Protein AF-A0A1S8XUQ1-F1 (afdb_monomer)

pLDDT: mean 96.55, std 2.73, range [74.88, 98.88]

Solvent-accessible surface area (backbone atoms only — not comparable to full-atom values): 7711 Å² total; per-residue (Å²): 132,74,58,57,59,28,10,41,53,76,55,43,68,80,40,60,49,82,87,63,50,71,78,43,62,61,50,44,92,92,46,59,31,43,51,34,56,59,83,71,49,66,45,51,68,76,22,23,32,36,29,62,54,50,77,38,90,100,69,44,70,36,86,68,98,34,39,10,30,40,41,83,75,47,76,78,41,82,59,98,48,37,43,26,33,34,35,34,36,20,36,66,90,61,53,74,61,32,39,34,45,38,37,40,38,56,43,78,39,88,97,36,94,78,43,69,46,78,49,79,48,73,48,81,43,68,56,93,89,57,89,75,58,108

Secondary structure (DSSP, 8-state):
---GGG----EE-S-B-TT--B---BS-TT-TT-BSEE---S-BTTBBSS-SPEEETTTEEE--S-B-EEEEEEEEEE-SSEEEEEEEEE-TT--EEEEEEEEEEEEEETTEEEEEEEEEEEEEE--TTS----

Nearest PDB structures (foldseek):
  3dxo-assembly1_A  TM=7.201E-01  e=4.100E-01  Agrobacterium fabrum str. C58
  8of7-assembly1_A  TM=6.692E-01  e=9.932E-01  Streptomyces sp. NL15-2K
  6ymn-assembly2_DDD  TM=5.801E-01  e=1.501E+00  Streptomyces koyangensis
  6nnw-assembly1_B  TM=5.545E-01  e=3.428E+00  Streptomyces longisporoflavus

Radius of gyration: 16.61 Å; Cα contacts (8 Å, |Δi|>4): 296; chains: 1; bounding box: 39×34×47 Å

Sequence (134 aa):
DLDATHGPRPYLHPVRTLGGTVVTDELPADHVWHLGASLAVQDVAGTNLWGGRTYVRDAGYTWRDDHGRIVHTGWDERADDVLAHRLQWRDPAGAVLLTERRHLAAAPVPGHPDAWRLDLRYALTAPADRDVPL

Foldseek 3Di:
DDDLLLLAEDADPQDAFPVRHGDFDACPVVRNSRHTHDDDDCDKLQAGNSGAFRQDPPPGGHDDLRGWYKAWDDFPDDDPFKGWGKIFTATSVGHGAKIKIKMWGWAADPPCNRDIDIDIDMDIDGDPPDDMDD

Structure (mmCIF, N/CA/C/O backbone):
data_AF-A0A1S8XUQ1-F1
#
_entry.id   AF-A0A1S8XUQ1-F1
#
loop_
_atom_site.group_PDB
_atom_site.id
_atom_site.type_symbol
_atom_site.label_atom_id
_atom_site.label_alt_id
_atom_site.label_comp_id
_atom_site.label_asym_id
_atom_site.label_entity_id
_atom_site.label_seq_id
_atom_site.pdbx_PDB_ins_code
_atom_site.Cartn_x
_atom_site.Cartn_y
_atom_site.Cartn_z
_atom_site.occupancy
_atom_site.B_iso_or_equiv
_atom_site.auth_seq_id
_atom_site.auth_comp_id
_atom_site.auth_asym_id
_atom_site.auth_atom_id
_atom_site.pdbx_PDB_model_num
ATOM 1 N N . ASP A 1 1 ? 9.280 -13.138 4.376 1.00 74.88 1 ASP A N 1
ATOM 2 C CA . ASP A 1 1 ? 9.108 -12.049 3.397 1.00 74.88 1 ASP A CA 1
ATOM 3 C C . ASP A 1 1 ? 8.161 -12.475 2.294 1.00 74.88 1 ASP A C 1
ATOM 5 O O . ASP A 1 1 ? 8.077 -13.666 2.015 1.00 74.88 1 ASP A O 1
ATOM 9 N N . LEU A 1 2 ? 7.399 -11.526 1.746 1.00 89.56 2 LEU A N 1
ATOM 10 C CA . LEU A 1 2 ? 6.496 -11.762 0.618 1.00 89.56 2 LEU A CA 1
ATOM 11 C C . LEU A 1 2 ? 7.295 -12.022 -0.662 1.00 89.56 2 LEU A C 1
ATOM 13 O O . LEU A 1 2 ? 8.378 -11.460 -0.832 1.00 89.56 2 LEU A O 1
ATOM 17 N N . ASP A 1 3 ? 6.738 -12.828 -1.566 1.00 95.06 3 ASP A N 1
ATOM 18 C CA . ASP A 1 3 ? 7.286 -12.989 -2.912 1.00 95.06 3 ASP A CA 1
ATOM 19 C C . ASP A 1 3 ? 7.343 -11.627 -3.631 1.00 95.06 3 ASP A C 1
ATOM 21 O O . ASP A 1 3 ? 6.451 -10.789 -3.467 1.00 95.06 3 ASP A O 1
ATOM 25 N N . ALA A 1 4 ? 8.395 -11.383 -4.419 1.00 94.44 4 ALA A N 1
ATOM 26 C CA . ALA A 1 4 ? 8.571 -10.116 -5.130 1.00 94.44 4 ALA A CA 1
ATOM 27 C C . ALA A 1 4 ? 7.394 -9.823 -6.074 1.00 94.44 4 ALA A C 1
ATOM 29 O O . ALA A 1 4 ? 6.937 -8.683 -6.159 1.00 94.44 4 ALA A O 1
ATOM 30 N N . THR A 1 5 ? 6.831 -10.860 -6.696 1.00 96.62 5 THR A N 1
ATOM 31 C CA . THR A 1 5 ? 5.666 -10.744 -7.580 1.00 96.62 5 THR A CA 1
ATOM 32 C C . THR A 1 5 ? 4.403 -10.283 -6.852 1.00 96.62 5 THR A C 1
ATOM 34 O O . THR A 1 5 ? 3.435 -9.886 -7.496 1.00 96.62 5 THR A O 1
ATOM 37 N N . HIS A 1 6 ? 4.389 -10.275 -5.513 1.00 96.62 6 HIS A N 1
ATOM 38 C CA . HIS A 1 6 ? 3.268 -9.769 -4.719 1.00 96.62 6 HIS A CA 1
ATOM 39 C C . HIS A 1 6 ? 3.335 -8.251 -4.471 1.00 96.62 6 HIS A C 1
ATOM 41 O O . HIS A 1 6 ? 2.450 -7.699 -3.819 1.00 96.62 6 HIS A O 1
ATOM 47 N N . GLY A 1 7 ? 4.368 -7.565 -4.977 1.00 96.25 7 GLY A N 1
ATOM 48 C CA . GLY A 1 7 ? 4.591 -6.133 -4.759 1.00 96.25 7 GLY A CA 1
ATOM 49 C C . GLY A 1 7 ? 4.733 -5.782 -3.270 1.00 96.25 7 GLY A C 1
ATOM 50 O O . GLY A 1 7 ? 3.870 -5.076 -2.733 1.00 96.25 7 GLY A O 1
ATOM 51 N N . PRO A 1 8 ? 5.776 -6.280 -2.567 1.00 97.56 8 PRO A N 1
ATOM 52 C CA . PRO A 1 8 ? 5.924 -6.096 -1.126 1.00 97.56 8 PRO A CA 1
ATOM 53 C C . PRO A 1 8 ? 5.829 -4.623 -0.713 1.00 97.56 8 PRO A C 1
ATOM 55 O O . PRO A 1 8 ? 6.522 -3.758 -1.255 1.00 97.56 8 PRO A O 1
ATOM 58 N N . ARG A 1 9 ? 4.970 -4.338 0.268 1.00 97.94 9 ARG A N 1
ATOM 59 C CA . ARG A 1 9 ? 4.682 -2.986 0.768 1.00 97.94 9 ARG A CA 1
ATOM 60 C C . ARG A 1 9 ? 4.133 -3.033 2.194 1.00 97.94 9 ARG A C 1
ATOM 62 O O . ARG A 1 9 ? 3.620 -4.075 2.591 1.00 97.94 9 ARG A O 1
ATOM 69 N N . PRO A 1 10 ? 4.175 -1.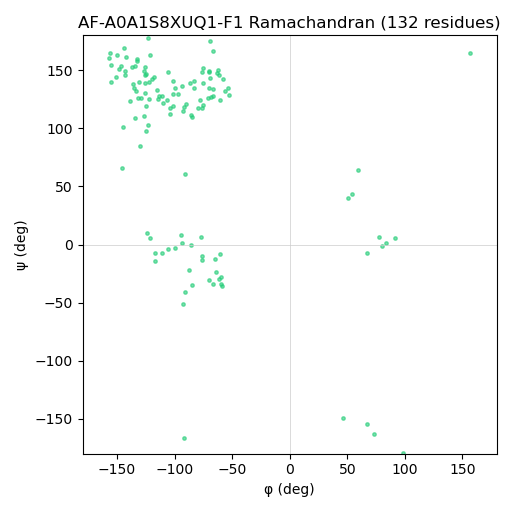932 2.965 1.00 97.56 10 PRO A N 1
ATOM 70 C CA . PRO A 1 10 ? 3.435 -1.848 4.218 1.00 97.56 10 PRO A CA 1
ATOM 71 C C . PRO A 1 10 ? 1.923 -1.850 3.984 1.00 97.56 10 PRO A C 1
ATOM 73 O O . PRO A 1 10 ? 1.413 -1.096 3.149 1.00 97.56 10 PRO A O 1
ATOM 76 N N . TYR A 1 11 ? 1.221 -2.658 4.769 1.00 97.44 11 TYR A N 1
ATOM 77 C CA . TYR A 1 11 ? -0.232 -2.794 4.776 1.00 97.44 11 TYR A CA 1
ATOM 78 C C . TYR A 1 11 ? -0.736 -2.989 6.210 1.00 97.44 11 TYR A C 1
ATOM 80 O O . TYR A 1 11 ? 0.036 -3.337 7.105 1.00 97.44 11 TYR A O 1
ATOM 88 N N . LEU A 1 12 ? -2.031 -2.756 6.431 1.00 97.62 12 LEU A N 1
ATOM 89 C CA . LEU A 1 12 ? -2.705 -3.049 7.693 1.00 97.62 12 LEU A CA 1
ATOM 90 C C . LEU A 1 12 ? -3.554 -4.313 7.560 1.00 97.62 12 LEU A C 1
ATOM 92 O O . LEU A 1 12 ? -4.529 -4.352 6.802 1.00 97.62 12 LEU A O 1
ATOM 96 N N . HIS A 1 13 ? -3.210 -5.324 8.346 1.00 97.44 13 HIS A N 1
ATOM 97 C CA . HIS A 1 13 ? -4.023 -6.510 8.561 1.00 97.44 13 HIS A CA 1
ATOM 98 C C . HIS A 1 13 ? -3.658 -7.144 9.921 1.00 97.44 13 HIS A C 1
ATOM 100 O O . HIS A 1 13 ? -2.479 -7.160 10.275 1.00 97.44 13 HIS A O 1
ATOM 106 N N . PRO A 1 14 ? -4.637 -7.644 10.702 1.00 97.50 14 PRO A N 1
ATOM 107 C CA . PRO A 1 14 ? -6.074 -7.447 10.528 1.00 97.50 14 PRO A CA 1
ATOM 108 C C . PRO A 1 14 ? -6.508 -6.039 10.964 1.00 97.50 14 PRO A C 1
ATOM 110 O O . PRO A 1 14 ? -6.101 -5.546 12.013 1.00 97.50 14 PRO A O 1
ATOM 113 N N . VAL A 1 15 ? -7.406 -5.418 10.200 1.00 97.62 15 VAL A N 1
ATOM 114 C CA . VAL A 1 15 ? -8.185 -4.256 10.660 1.00 97.62 15 VAL A CA 1
ATOM 115 C C . VAL A 1 15 ? -9.509 -4.772 11.213 1.00 97.62 15 VAL A C 1
ATOM 117 O O . VAL A 1 15 ? -10.111 -5.667 10.617 1.00 97.62 15 VAL A O 1
ATOM 120 N N . ARG A 1 16 ? -9.964 -4.249 12.358 1.00 98.00 16 ARG A N 1
ATOM 121 C CA . ARG A 1 16 ? -11.165 -4.743 13.052 1.00 98.00 16 ARG A CA 1
ATOM 122 C C . ARG A 1 16 ? -12.171 -3.639 13.347 1.00 98.00 16 ARG A C 1
ATOM 124 O O . ARG A 1 16 ? -11.788 -2.505 13.606 1.00 98.00 16 ARG A O 1
ATOM 131 N N . THR A 1 17 ? -13.457 -3.981 13.373 1.00 97.00 17 THR A N 1
ATOM 132 C CA . THR A 1 17 ? -14.489 -3.149 14.017 1.00 97.00 17 THR A CA 1
ATOM 133 C C . THR A 1 17 ? -14.277 -3.109 15.538 1.00 97.00 17 THR A C 1
ATOM 135 O O . THR A 1 17 ? -13.547 -3.943 16.077 1.00 97.00 17 THR A O 1
ATOM 138 N N . LEU A 1 18 ? -14.947 -2.195 16.259 1.00 96.44 18 LEU A N 1
ATOM 139 C CA . LEU A 1 18 ? -14.897 -2.177 17.735 1.00 96.44 18 LEU A CA 1
ATOM 140 C C . LEU A 1 18 ? -15.451 -3.471 18.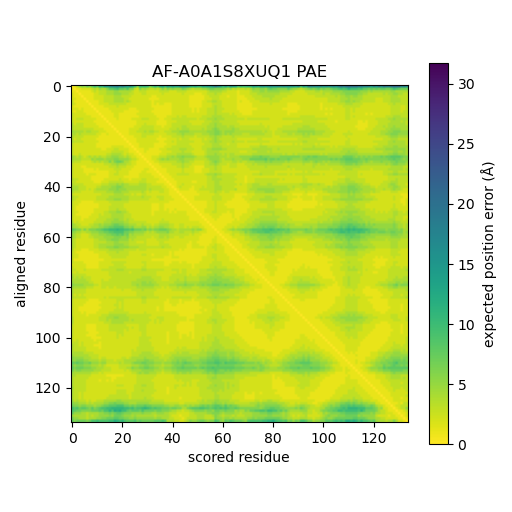355 1.00 96.44 18 LEU A C 1
ATOM 142 O O . LEU A 1 18 ? -14.967 -3.918 19.388 1.00 96.44 18 LEU A O 1
ATOM 146 N N . GLY A 1 19 ? -16.402 -4.125 17.678 1.00 96.31 19 GLY A N 1
ATOM 147 C CA . GLY A 1 19 ? -16.906 -5.455 18.040 1.00 96.31 19 GLY A CA 1
ATOM 148 C C . GLY A 1 19 ? -15.975 -6.617 17.663 1.00 96.31 19 GLY A C 1
ATOM 149 O O . GLY A 1 19 ? -16.368 -7.774 17.775 1.00 96.31 19 GLY A O 1
ATOM 150 N N . GLY A 1 20 ? -14.764 -6.343 17.168 1.00 97.44 20 GLY A N 1
ATOM 151 C CA . GLY A 1 20 ? -13.739 -7.347 16.877 1.00 97.44 20 GLY A CA 1
ATOM 152 C C . GLY A 1 20 ? -13.861 -8.051 15.521 1.00 97.44 20 GLY A C 1
ATOM 153 O O . GLY A 1 20 ? -13.018 -8.895 15.212 1.00 97.44 20 GLY A O 1
ATOM 154 N N . THR A 1 21 ? -14.844 -7.709 14.683 1.00 98.12 21 THR A N 1
ATOM 155 C CA . THR A 1 21 ? -14.997 -8.299 13.337 1.00 98.12 21 THR A CA 1
ATOM 156 C C . THR A 1 21 ? -13.855 -7.845 12.431 1.00 98.12 21 THR A C 1
ATOM 158 O O . THR A 1 21 ? -13.621 -6.645 12.322 1.00 98.12 21 THR A O 1
ATOM 161 N N . VAL A 1 22 ? -13.145 -8.777 11.786 1.00 98.38 22 VAL A N 1
ATOM 162 C CA . VAL A 1 22 ? -12.101 -8.444 10.798 1.00 98.38 22 VAL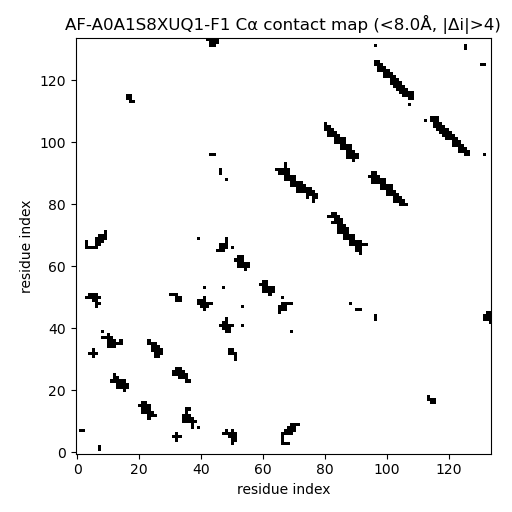 A CA 1
ATOM 163 C C . VAL A 1 22 ? -12.747 -7.866 9.542 1.00 98.38 22 VAL A C 1
ATOM 165 O O . VAL A 1 22 ? -13.720 -8.427 9.047 1.00 98.38 22 VAL A O 1
ATOM 168 N N . VAL A 1 23 ? -12.194 -6.772 9.020 1.00 97.44 23 VAL A N 1
ATOM 169 C CA . VAL A 1 23 ? -12.680 -6.090 7.806 1.00 97.44 23 VAL A CA 1
ATOM 170 C C . VAL A 1 23 ? -11.631 -5.993 6.694 1.00 97.44 23 VAL A C 1
ATOM 172 O O . VAL A 1 23 ? -11.877 -5.353 5.676 1.00 97.44 23 VAL A O 1
ATOM 175 N N . THR A 1 24 ? -10.463 -6.616 6.865 1.00 98.00 24 THR A N 1
ATOM 176 C CA . THR A 1 24 ? -9.452 -6.765 5.809 1.00 98.00 24 THR A CA 1
ATOM 177 C C . THR A 1 24 ? -9.080 -8.227 5.619 1.00 98.00 24 THR A C 1
ATOM 179 O O . THR A 1 24 ? -9.122 -9.005 6.565 1.00 98.00 24 THR A O 1
ATOM 182 N N . ASP A 1 25 ? -8.656 -8.577 4.413 1.00 96.56 25 ASP A N 1
ATOM 183 C CA . ASP A 1 25 ? -8.065 -9.875 4.088 1.00 96.56 25 ASP A CA 1
ATOM 184 C C . ASP A 1 25 ? -6.653 -9.664 3.522 1.00 96.56 25 ASP A C 1
ATOM 186 O O . ASP A 1 25 ? -6.301 -8.546 3.126 1.00 96.56 25 ASP A O 1
ATOM 190 N N . GLU A 1 26 ? -5.837 -10.710 3.495 1.00 96.44 26 GLU A N 1
ATOM 191 C CA . GLU A 1 26 ? -4.517 -10.689 2.868 1.00 96.44 26 GLU A CA 1
ATOM 192 C C . GLU A 1 26 ? -4.206 -12.019 2.191 1.00 96.44 26 GLU A C 1
ATOM 194 O O . GLU A 1 26 ? -4.590 -13.081 2.671 1.00 96.44 26 GLU A O 1
ATOM 199 N N . LEU A 1 27 ? -3.477 -11.957 1.076 1.00 95.62 27 LEU A N 1
ATOM 200 C CA . LEU A 1 27 ? -3.057 -13.136 0.317 1.00 95.62 27 LEU A CA 1
ATOM 201 C C . LEU A 1 27 ? -4.223 -14.075 -0.085 1.00 95.62 27 LEU A C 1
ATOM 203 O O . LEU A 1 27 ? -4.072 -15.297 0.024 1.00 95.62 27 LEU A O 1
ATOM 207 N N . PRO A 1 28 ? -5.377 -13.562 -0.566 1.00 96.00 28 PRO A N 1
ATOM 208 C CA . PRO A 1 28 ? -6.473 -14.424 -0.990 1.00 96.00 28 PRO A CA 1
ATOM 209 C C . PRO A 1 28 ? -6.023 -15.318 -2.151 1.00 96.00 28 PRO A C 1
ATOM 211 O O . PRO A 1 28 ? -5.219 -14.918 -2.995 1.00 96.00 28 PRO A O 1
ATOM 214 N N . ALA A 1 29 ? -6.539 -16.547 -2.198 1.00 92.75 29 ALA A N 1
ATOM 215 C CA . ALA A 1 29 ? -6.024 -17.595 -3.082 1.00 92.75 29 ALA A CA 1
ATOM 216 C C . ALA A 1 29 ? -6.087 -17.252 -4.584 1.00 92.75 29 ALA A C 1
ATOM 218 O O . ALA A 1 29 ? -5.284 -17.758 -5.365 1.00 92.75 29 ALA A O 1
ATOM 219 N N . ASP A 1 30 ? -7.032 -16.410 -4.997 1.00 92.94 30 ASP A N 1
ATOM 220 C CA . ASP A 1 30 ? -7.216 -15.964 -6.378 1.00 92.94 30 ASP A CA 1
ATOM 221 C C . ASP A 1 30 ? -6.375 -14.724 -6.732 1.00 92.94 30 ASP A C 1
ATOM 223 O O . ASP A 1 30 ? -6.077 -14.502 -7.906 1.00 92.94 30 ASP A O 1
ATOM 227 N N . HIS A 1 31 ? -5.950 -13.947 -5.730 1.00 94.00 31 HIS A N 1
ATOM 228 C CA . HIS A 1 31 ? -5.205 -12.697 -5.890 1.00 94.00 31 HIS A CA 1
ATOM 229 C C . HIS A 1 31 ? -4.188 -12.512 -4.757 1.00 94.00 31 HIS A C 1
ATOM 231 O O . HIS A 1 31 ? -4.276 -11.585 -3.953 1.00 94.00 31 HIS A O 1
ATOM 237 N N . VAL A 1 32 ? -3.177 -13.381 -4.711 1.00 95.31 32 VAL A N 1
ATOM 238 C CA . VAL A 1 32 ? -2.180 -13.449 -3.622 1.00 95.31 32 VAL A CA 1
ATOM 239 C C . VAL A 1 32 ? -1.342 -12.174 -3.421 1.00 95.31 32 VAL A C 1
ATOM 241 O O . VAL A 1 32 ? -0.613 -12.064 -2.446 1.00 95.31 32 VAL A O 1
ATOM 244 N N . TRP A 1 33 ? -1.447 -11.184 -4.308 1.00 95.00 33 TRP A N 1
ATOM 245 C CA . TRP A 1 33 ? -0.833 -9.854 -4.176 1.00 95.00 33 TRP A CA 1
ATOM 246 C C . TRP A 1 33 ? -1.756 -8.793 -3.540 1.00 95.00 33 TRP A C 1
ATOM 248 O O . TRP A 1 33 ? -1.375 -7.626 -3.399 1.00 95.00 33 TRP A O 1
ATOM 258 N N . HIS A 1 34 ? -2.981 -9.159 -3.152 1.00 96.50 34 HIS A N 1
ATOM 259 C CA . HIS A 1 34 ? -3.865 -8.294 -2.371 1.00 96.50 34 HIS A CA 1
ATOM 260 C C . HIS A 1 34 ? -3.454 -8.329 -0.897 1.00 96.50 34 HIS A C 1
ATOM 262 O O . HIS A 1 34 ? -3.471 -9.375 -0.249 1.00 96.50 34 HIS A O 1
ATOM 268 N N . LEU A 1 35 ? -3.057 -7.165 -0.380 1.00 97.19 35 LEU A N 1
ATOM 269 C CA . LEU A 1 35 ? -2.438 -7.014 0.935 1.00 97.19 35 LEU A CA 1
ATOM 270 C C . LEU A 1 35 ? -3.208 -5.996 1.777 1.00 97.19 35 LEU A C 1
ATOM 272 O O . LEU A 1 35 ? -2.980 -4.788 1.634 1.00 97.19 35 LEU A O 1
ATOM 276 N N . GLY A 1 36 ? -4.091 -6.490 2.650 1.00 97.25 36 GLY A N 1
ATOM 277 C CA . GLY A 1 36 ? -4.777 -5.717 3.683 1.00 97.25 36 GLY A CA 1
ATOM 278 C C . GLY A 1 36 ? -5.364 -4.386 3.206 1.00 97.25 36 GLY A C 1
ATOM 279 O O . GLY A 1 36 ? -5.730 -4.204 2.046 1.00 97.25 36 GLY A O 1
ATOM 280 N N . ALA A 1 37 ? -5.412 -3.412 4.115 1.00 97.00 37 ALA A N 1
ATOM 281 C CA . ALA A 1 37 ? -5.560 -2.013 3.728 1.00 97.00 37 ALA A CA 1
ATOM 282 C C . ALA A 1 37 ? -4.170 -1.430 3.429 1.00 97.00 37 ALA A C 1
ATOM 284 O O . ALA A 1 37 ? -3.339 -1.284 4.330 1.00 97.00 37 ALA A O 1
ATOM 285 N N . SER A 1 38 ? -3.900 -1.118 2.162 1.00 95.88 38 SER A N 1
ATOM 286 C CA . SER A 1 38 ? -2.612 -0.587 1.707 1.00 95.88 38 SER A CA 1
ATOM 287 C C . SER A 1 38 ? -2.762 0.438 0.590 1.00 95.88 38 SER A C 1
ATOM 289 O O . SER A 1 38 ? -3.839 0.621 0.029 1.00 95.88 38 SER A O 1
ATOM 291 N N . LEU A 1 39 ? -1.659 1.122 0.288 1.00 95.88 39 LEU A N 1
ATOM 292 C CA . LEU A 1 39 ? -1.547 2.062 -0.820 1.00 95.88 39 LEU A CA 1
ATOM 293 C C . LEU A 1 39 ? -0.409 1.614 -1.739 1.00 95.88 39 LEU A C 1
ATOM 295 O O . LEU A 1 39 ? 0.724 1.446 -1.278 1.00 95.88 39 LEU A O 1
ATOM 299 N N . ALA A 1 40 ? -0.736 1.444 -3.018 1.00 94.25 40 ALA A N 1
ATOM 300 C CA . ALA A 1 40 ? 0.180 1.154 -4.115 1.00 94.25 40 ALA A CA 1
ATOM 301 C C . ALA A 1 40 ? -0.437 1.600 -5.449 1.00 94.25 40 ALA A C 1
ATOM 303 O O . ALA A 1 40 ? -1.644 1.828 -5.530 1.00 94.25 40 ALA A O 1
ATOM 304 N N . VAL A 1 41 ? 0.396 1.696 -6.485 1.00 92.75 41 VAL A N 1
ATOM 305 C CA . VAL A 1 41 ? -0.016 1.944 -7.874 1.00 92.75 41 VAL A CA 1
ATOM 306 C C . VAL A 1 41 ? 0.544 0.828 -8.755 1.00 92.75 41 VAL A C 1
ATOM 308 O O . VAL A 1 41 ? 1.610 0.282 -8.470 1.00 92.75 41 VAL A O 1
ATOM 311 N N . GLN A 1 42 ? -0.199 0.463 -9.799 1.00 91.94 42 GLN A N 1
ATOM 312 C CA . GLN A 1 42 ? 0.168 -0.622 -10.709 1.00 91.94 42 GLN A CA 1
ATOM 313 C C . GLN A 1 42 ? 1.368 -0.286 -11.600 1.00 91.94 42 GLN A C 1
ATOM 315 O O . GLN A 1 42 ? 2.083 -1.203 -11.975 1.00 91.94 42 GLN A O 1
ATOM 320 N N . ASP A 1 43 ? 1.576 0.979 -11.961 1.00 95.00 43 ASP A N 1
ATOM 321 C CA . ASP A 1 43 ? 2.681 1.415 -12.816 1.00 95.00 43 ASP A CA 1
ATOM 322 C C . ASP A 1 43 ? 3.272 2.719 -12.269 1.00 95.00 43 ASP A C 1
ATOM 324 O O . ASP A 1 43 ? 2.560 3.694 -12.033 1.00 95.00 43 ASP A O 1
ATOM 328 N N . VAL A 1 44 ? 4.576 2.705 -12.002 1.00 97.06 44 VAL A N 1
ATOM 329 C CA . VAL A 1 44 ? 5.376 3.902 -11.736 1.00 97.06 44 VAL A CA 1
ATOM 330 C C . VAL A 1 44 ? 6.655 3.773 -12.543 1.00 97.06 44 VAL A C 1
ATOM 332 O O . VAL A 1 44 ? 7.501 2.939 -12.228 1.00 97.06 44 VAL A O 1
ATOM 335 N N . ALA A 1 45 ? 6.806 4.572 -13.596 1.00 95.81 45 ALA A N 1
ATOM 336 C CA . ALA A 1 45 ? 7.909 4.452 -14.549 1.00 95.81 45 ALA A CA 1
ATOM 337 C C . A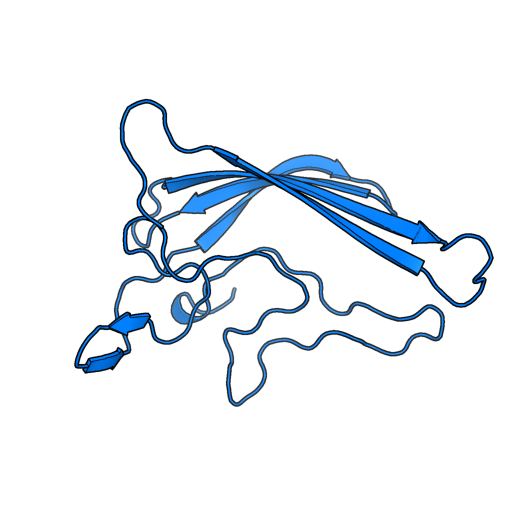LA A 1 45 ? 8.097 3.021 -15.095 1.00 95.81 45 ALA A C 1
ATOM 339 O O . ALA A 1 45 ? 9.226 2.546 -15.228 1.00 95.81 45 ALA A O 1
ATOM 340 N N . GLY A 1 46 ? 6.997 2.318 -15.384 1.00 95.75 46 GLY A N 1
ATOM 341 C CA . GLY A 1 46 ? 7.008 0.934 -15.861 1.00 95.75 46 GLY A CA 1
ATOM 342 C C . GLY A 1 46 ? 7.258 -0.114 -14.774 1.00 95.75 46 GLY A C 1
ATOM 343 O O . GLY A 1 46 ? 7.441 -1.283 -15.103 1.00 95.75 46 GLY A O 1
ATOM 344 N N . THR A 1 47 ? 7.304 0.282 -13.497 1.00 97.88 47 THR A N 1
ATOM 345 C CA . THR A 1 47 ? 7.462 -0.633 -12.358 1.00 97.88 47 THR A CA 1
ATOM 346 C C . THR A 1 47 ? 6.115 -0.963 -11.734 1.00 97.88 47 THR A C 1
ATOM 348 O O . THR A 1 47 ? 5.375 -0.065 -11.326 1.00 97.88 47 THR A O 1
ATOM 351 N N . ASN A 1 48 ? 5.857 -2.255 -11.547 1.00 97.81 48 ASN A N 1
ATOM 352 C CA . ASN A 1 48 ? 4.682 -2.756 -10.857 1.00 97.81 48 ASN A CA 1
ATOM 353 C C . ASN A 1 48 ? 4.879 -2.800 -9.337 1.00 97.81 48 ASN A C 1
ATOM 355 O O . ASN A 1 48 ? 5.630 -3.625 -8.819 1.00 97.81 48 ASN A O 1
ATOM 359 N N . LEU A 1 49 ? 4.180 -1.922 -8.607 1.00 97.56 49 LEU A N 1
ATOM 360 C CA . LEU A 1 49 ? 4.226 -1.843 -7.137 1.00 97.56 49 LEU A CA 1
ATOM 361 C C . LEU A 1 49 ? 2.974 -2.410 -6.452 1.00 97.56 49 LEU A C 1
ATOM 363 O O . LEU A 1 49 ? 2.916 -2.476 -5.222 1.00 97.56 49 LEU A O 1
ATOM 367 N N . TRP A 1 50 ? 1.981 -2.833 -7.235 1.00 96.81 50 TRP A N 1
ATOM 368 C CA . TRP A 1 50 ? 0.765 -3.496 -6.762 1.00 96.81 50 TRP A CA 1
ATOM 369 C C . TRP A 1 50 ? 0.958 -5.009 -6.587 1.00 96.81 50 TRP A C 1
ATOM 371 O O . TRP A 1 50 ? 0.407 -5.600 -5.657 1.00 96.81 50 TRP A O 1
ATOM 381 N N . GLY A 1 51 ? 1.771 -5.616 -7.455 1.00 96.94 51 GLY A N 1
ATOM 382 C CA . GLY A 1 51 ? 1.940 -7.061 -7.579 1.00 96.94 51 GLY A CA 1
ATOM 383 C C . GLY A 1 51 ? 1.108 -7.663 -8.715 1.00 96.94 51 GLY A C 1
ATOM 384 O O . GLY A 1 51 ? 0.423 -6.965 -9.466 1.00 96.94 51 GLY A O 1
ATOM 385 N N . GLY A 1 52 ? 1.200 -8.980 -8.880 1.00 96.69 52 GLY A N 1
ATOM 386 C CA . GLY A 1 52 ? 0.462 -9.721 -9.896 1.00 96.69 52 GLY A CA 1
ATOM 387 C C . GLY A 1 52 ? 0.895 -9.401 -11.325 1.00 96.69 52 GLY A C 1
ATOM 388 O O . GLY A 1 52 ? 2.023 -9.000 -11.591 1.00 96.69 52 GLY A O 1
ATOM 389 N N . ARG A 1 53 ? -0.013 -9.596 -12.277 1.00 96.44 53 ARG A N 1
ATOM 390 C CA . ARG A 1 53 ? 0.261 -9.385 -13.705 1.00 96.44 53 ARG A CA 1
ATOM 391 C C . ARG A 1 53 ? 0.114 -7.911 -14.086 1.00 96.44 53 ARG A C 1
ATOM 393 O O . ARG A 1 53 ? -0.859 -7.273 -13.697 1.00 96.44 53 ARG A O 1
ATOM 400 N N . THR A 1 54 ? 0.998 -7.417 -14.944 1.00 95.81 54 THR A N 1
ATOM 401 C CA . THR A 1 54 ? 0.910 -6.073 -15.532 1.00 95.81 54 THR A CA 1
ATOM 402 C C . THR A 1 54 ? -0.019 -6.090 -16.743 1.00 95.81 54 THR A C 1
ATOM 404 O O . THR A 1 54 ? 0.060 -6.995 -17.579 1.00 95.81 54 THR A O 1
ATOM 407 N N . TYR A 1 55 ? -0.915 -5.106 -16.860 1.00 93.81 55 TYR A N 1
ATOM 408 C CA . TYR A 1 55 ? -1.744 -4.960 -18.056 1.00 93.81 55 TYR A CA 1
ATOM 409 C C . TYR A 1 55 ? -0.917 -4.377 -19.203 1.00 93.81 55 TYR A C 1
ATOM 411 O O . TYR A 1 55 ? -0.407 -3.264 -19.115 1.00 93.81 55 TYR A O 1
ATOM 419 N N . VAL A 1 56 ? -0.818 -5.119 -20.302 1.00 92.62 56 VAL A N 1
ATOM 420 C CA . VAL A 1 56 ? -0.148 -4.674 -21.523 1.00 92.62 56 VAL A CA 1
ATOM 421 C C . VAL A 1 56 ? -1.201 -4.472 -22.602 1.00 92.62 56 VAL A C 1
ATOM 423 O O . VAL A 1 56 ? -2.012 -5.362 -22.871 1.00 92.62 56 VAL A O 1
ATOM 426 N N . ARG A 1 57 ? -1.199 -3.293 -23.232 1.00 92.56 57 ARG A N 1
ATOM 427 C CA . ARG A 1 57 ? -2.090 -3.001 -24.362 1.00 92.56 57 ARG A CA 1
ATOM 428 C C . ARG A 1 57 ? -1.920 -4.082 -25.439 1.00 92.56 57 ARG A C 1
ATOM 430 O O . ARG A 1 57 ? -0.801 -4.491 -25.722 1.00 92.56 57 ARG A O 1
ATOM 437 N N . ASP A 1 58 ? -3.035 -4.572 -25.971 1.00 95.88 58 ASP A N 1
ATOM 438 C CA . ASP A 1 58 ? -3.122 -5.619 -27.006 1.00 95.88 58 ASP A CA 1
ATOM 439 C C . ASP A 1 58 ? -2.668 -7.039 -26.595 1.00 95.88 58 ASP A C 1
ATOM 441 O O . ASP A 1 58 ? -2.919 -7.988 -27.334 1.00 95.88 58 ASP A O 1
ATOM 445 N N . ALA A 1 59 ? -2.090 -7.222 -25.401 1.00 95.50 59 ALA A N 1
ATOM 446 C CA . ALA A 1 59 ? -1.701 -8.533 -24.856 1.00 95.50 59 ALA A CA 1
ATOM 447 C C . ALA A 1 59 ? -2.449 -8.920 -23.562 1.00 95.50 59 ALA A C 1
ATOM 449 O O . ALA A 1 59 ? -2.434 -10.081 -23.154 1.00 95.50 59 ALA A O 1
ATOM 450 N N . GLY A 1 60 ? -3.130 -7.965 -22.921 1.00 96.19 60 GLY A N 1
ATOM 451 C CA . GLY A 1 60 ? -3.843 -8.165 -21.661 1.00 96.19 60 GLY A CA 1
ATOM 452 C C . GLY A 1 60 ? -2.906 -8.300 -20.457 1.00 96.19 60 GLY A C 1
ATOM 453 O O . GLY A 1 60 ? -1.732 -7.923 -20.499 1.00 96.19 60 GLY A O 1
ATOM 454 N N . TYR A 1 61 ? -3.434 -8.829 -19.351 1.00 95.06 61 TYR A N 1
ATOM 455 C CA . TYR A 1 61 ? -2.646 -9.096 -18.146 1.00 95.06 61 TYR A CA 1
ATOM 456 C C . TYR A 1 61 ? -1.533 -10.091 -18.459 1.00 95.06 61 TYR A C 1
ATOM 458 O O . TYR A 1 61 ? -1.804 -11.188 -18.930 1.00 95.06 61 TYR A O 1
ATOM 466 N N . THR A 1 62 ? -0.282 -9.748 -18.178 1.00 96.25 62 THR A N 1
ATOM 467 C CA . THR A 1 62 ? 0.895 -10.555 -18.523 1.00 96.25 62 THR A CA 1
ATOM 468 C C . THR A 1 62 ? 1.861 -10.593 -17.344 1.00 96.25 62 THR A C 1
ATOM 470 O O . THR A 1 62 ? 2.057 -9.587 -16.667 1.00 96.25 62 THR A O 1
ATOM 473 N N . TRP A 1 63 ? 2.439 -11.764 -17.070 1.00 95.81 63 TRP A N 1
ATOM 474 C CA . TRP A 1 63 ? 3.538 -11.858 -16.112 1.00 95.81 63 TRP A CA 1
ATOM 475 C C . TRP A 1 63 ? 4.783 -11.224 -16.722 1.00 95.81 63 TRP A C 1
ATOM 477 O O . TRP A 1 63 ? 5.180 -11.574 -17.833 1.00 95.81 63 TRP A O 1
ATOM 487 N N . ARG A 1 64 ? 5.368 -10.277 -15.999 1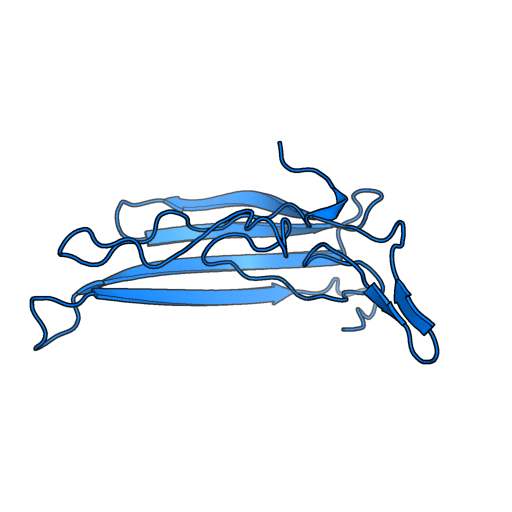.00 95.62 64 ARG A N 1
ATOM 488 C CA . ARG A 1 64 ? 6.574 -9.551 -16.381 1.00 95.62 64 ARG A CA 1
ATOM 489 C C . ARG A 1 64 ? 7.524 -9.541 -15.194 1.00 95.62 64 ARG A C 1
ATOM 491 O O . ARG A 1 64 ? 7.088 -9.711 -14.063 1.00 95.62 64 ARG A O 1
ATOM 498 N N . ASP A 1 65 ? 8.802 -9.351 -15.478 1.00 96.06 65 ASP A N 1
ATOM 499 C CA . ASP A 1 65 ? 9.833 -9.137 -14.463 1.00 96.06 65 ASP A CA 1
ATOM 500 C C . ASP A 1 65 ? 9.971 -7.628 -14.194 1.00 96.06 65 ASP A C 1
ATOM 502 O O . ASP A 1 65 ? 10.971 -7.000 -14.533 1.00 96.06 65 ASP A O 1
ATOM 506 N N . ASP A 1 66 ? 8.879 -7.012 -13.729 1.00 97.25 66 ASP A N 1
ATOM 507 C CA . ASP A 1 66 ? 8.746 -5.560 -13.532 1.00 97.25 66 ASP A CA 1
ATOM 508 C C . ASP A 1 66 ? 8.358 -5.175 -12.093 1.00 97.25 66 ASP A C 1
ATOM 510 O O . ASP A 1 66 ? 8.067 -4.009 -11.813 1.00 97.25 66 ASP A O 1
ATOM 514 N N . HIS A 1 67 ? 8.380 -6.130 -11.159 1.00 98.38 67 HIS A N 1
ATOM 515 C CA . HIS A 1 67 ? 7.921 -5.929 -9.786 1.00 98.38 67 HIS A CA 1
ATOM 516 C C . HIS A 1 67 ? 8.905 -5.154 -8.920 1.00 98.38 67 HIS A C 1
ATOM 518 O O . HIS A 1 67 ? 10.012 -5.601 -8.613 1.00 98.38 67 HIS A O 1
ATOM 524 N N . GLY A 1 68 ? 8.452 -3.996 -8.459 1.00 98.12 68 GLY A N 1
ATOM 525 C CA . GLY A 1 68 ? 9.129 -3.210 -7.444 1.00 98.12 68 GLY A CA 1
ATOM 526 C C . GLY A 1 68 ? 8.660 -3.538 -6.027 1.00 98.12 68 GLY A C 1
ATOM 527 O O . GLY A 1 68 ? 7.956 -4.512 -5.759 1.00 98.12 68 GLY A O 1
ATOM 528 N N . ARG A 1 69 ? 9.031 -2.664 -5.089 1.00 98.38 69 ARG A N 1
ATOM 529 C CA . ARG A 1 69 ? 8.584 -2.727 -3.690 1.00 98.38 69 ARG A CA 1
ATOM 530 C C . ARG A 1 69 ? 8.470 -1.345 -3.059 1.00 98.38 69 ARG A C 1
ATOM 532 O O . ARG A 1 69 ? 9.235 -0.439 -3.389 1.00 98.38 69 ARG A O 1
ATOM 539 N N . ILE A 1 70 ? 7.573 -1.204 -2.087 1.00 98.62 70 ILE A N 1
ATOM 540 C CA . ILE A 1 70 ? 7.476 -0.013 -1.236 1.00 98.62 70 ILE A CA 1
ATOM 541 C C . ILE A 1 70 ? 8.138 -0.342 0.102 1.00 98.62 70 ILE A C 1
ATOM 543 O O . ILE A 1 70 ? 7.729 -1.259 0.808 1.00 98.62 70 ILE A O 1
ATOM 547 N N . VAL A 1 71 ? 9.186 0.393 0.459 1.00 98.44 71 VAL A N 1
ATOM 548 C CA . VAL A 1 71 ? 10.044 0.087 1.610 1.00 98.44 71 VAL A CA 1
ATOM 549 C C . VAL A 1 71 ? 9.892 1.161 2.673 1.00 98.44 71 VAL A C 1
ATOM 551 O O . VAL A 1 71 ? 10.075 2.341 2.383 1.00 98.44 71 VAL A O 1
ATOM 554 N N . HIS A 1 72 ? 9.609 0.760 3.913 1.00 98.38 72 HIS A N 1
ATOM 555 C CA . HIS A 1 72 ? 9.680 1.651 5.072 1.00 98.38 72 HIS A CA 1
ATOM 556 C C . HIS A 1 72 ? 11.127 2.064 5.342 1.00 98.38 72 HIS A C 1
ATOM 558 O O . HIS A 1 72 ? 12.011 1.217 5.455 1.00 98.38 72 HIS A O 1
ATOM 564 N N . THR A 1 73 ? 11.363 3.368 5.458 1.00 98.75 73 THR A N 1
ATOM 565 C CA . THR A 1 73 ? 12.705 3.939 5.653 1.00 98.75 73 THR A CA 1
ATOM 566 C C . THR A 1 73 ? 12.858 4.681 6.976 1.00 98.75 73 THR A C 1
ATOM 568 O O . THR A 1 73 ? 13.969 5.066 7.337 1.00 98.75 73 THR A O 1
ATOM 571 N N . GLY A 1 74 ? 11.774 4.864 7.730 1.00 98.62 74 GLY A N 1
ATOM 572 C CA . GLY A 1 74 ? 11.833 5.313 9.116 1.00 98.62 74 GLY A CA 1
ATOM 573 C C . GLY A 1 74 ? 10.552 5.986 9.592 1.00 98.62 74 GLY A C 1
ATOM 574 O O . GLY A 1 74 ? 9.696 6.372 8.799 1.00 98.62 74 GLY A O 1
ATOM 575 N N . TRP A 1 75 ? 10.434 6.128 10.907 1.00 98.56 75 TRP A N 1
ATOM 576 C CA . TRP A 1 75 ? 9.299 6.772 11.563 1.00 98.56 75 TRP A CA 1
ATOM 577 C C . TRP A 1 75 ? 9.504 8.289 11.654 1.00 98.56 75 TRP A C 1
ATOM 579 O O . TRP A 1 75 ? 10.615 8.757 11.919 1.00 98.56 75 TRP A O 1
ATOM 589 N N . ASP A 1 76 ? 8.432 9.036 11.404 1.00 98.38 76 ASP A N 1
ATOM 590 C CA . ASP A 1 76 ? 8.255 10.419 11.861 1.00 98.38 76 ASP A CA 1
ATOM 591 C C . ASP A 1 76 ? 7.544 10.408 13.231 1.00 98.38 76 ASP A C 1
ATOM 593 O O . ASP A 1 76 ? 7.944 11.135 14.133 1.00 98.38 76 ASP A O 1
ATOM 597 N N . GLU A 1 77 ? 6.547 9.530 13.403 1.00 98.44 77 GLU A N 1
ATOM 598 C CA . GLU A 1 77 ? 5.789 9.321 14.643 1.00 98.44 77 GLU A CA 1
ATOM 599 C C . GLU A 1 77 ? 5.287 7.874 14.733 1.00 98.44 77 GLU A C 1
ATOM 601 O O . GLU A 1 77 ? 4.921 7.260 13.726 1.00 98.44 77 GLU A O 1
ATOM 606 N N . ARG A 1 78 ? 5.263 7.325 15.950 1.00 98.00 78 ARG A N 1
ATOM 607 C CA . ARG A 1 78 ? 4.705 6.003 16.237 1.00 98.00 78 ARG A CA 1
ATOM 608 C C . ARG A 1 78 ? 4.052 6.011 17.617 1.00 98.00 78 ARG A C 1
ATOM 610 O O . ARG A 1 78 ? 4.750 5.907 18.623 1.00 98.00 78 ARG A O 1
ATOM 617 N N . ALA A 1 79 ? 2.734 6.122 17.627 1.00 97.75 79 ALA A N 1
ATOM 618 C CA . ALA A 1 79 ? 1.873 6.048 18.800 1.00 97.75 79 ALA A CA 1
ATOM 619 C C . ALA A 1 79 ? 0.825 4.936 18.608 1.00 97.75 79 ALA A C 1
ATOM 621 O O . ALA A 1 79 ? 0.797 4.275 17.567 1.00 97.75 79 ALA A O 1
ATOM 622 N N . ASP A 1 80 ? -0.019 4.713 19.614 1.00 96.00 80 ASP A N 1
ATOM 623 C CA . ASP A 1 80 ? -1.035 3.652 19.578 1.00 96.00 80 ASP A CA 1
ATOM 624 C C . ASP A 1 80 ? -2.116 3.914 18.514 1.00 96.00 80 ASP A C 1
ATOM 626 O O . ASP A 1 80 ? -2.615 2.982 17.885 1.00 96.00 80 ASP A O 1
ATOM 630 N N . ASP A 1 81 ? -2.455 5.182 18.287 1.00 97.06 81 ASP A N 1
ATOM 631 C CA . ASP A 1 81 ? -3.510 5.641 17.383 1.00 97.06 81 ASP A CA 1
ATOM 632 C C . ASP A 1 81 ? -2.981 6.373 16.140 1.00 97.06 81 ASP A C 1
ATOM 634 O O . ASP A 1 81 ? -3.755 6.647 15.222 1.00 97.06 81 ASP A O 1
ATOM 638 N N . VAL A 1 82 ? -1.674 6.650 16.069 1.00 98.31 82 VAL A N 1
ATOM 639 C CA . VAL A 1 82 ? -1.033 7.373 14.961 1.00 98.31 82 VAL A CA 1
ATOM 640 C C . VAL A 1 82 ? 0.235 6.670 14.488 1.00 98.31 82 VAL A C 1
ATOM 642 O O . VAL A 1 82 ? 1.136 6.356 15.265 1.00 98.31 82 VAL A O 1
ATOM 645 N N . LEU A 1 83 ? 0.351 6.499 13.172 1.00 98.44 83 LEU A N 1
ATOM 646 C CA . LEU A 1 83 ? 1.567 6.048 12.500 1.00 98.44 83 LEU A CA 1
ATOM 647 C C . LEU A 1 83 ? 1.939 7.047 11.401 1.00 98.44 83 LEU A C 1
ATOM 649 O O . LEU A 1 83 ? 1.273 7.105 10.368 1.00 98.44 83 LEU A O 1
ATOM 653 N N . ALA A 1 84 ? 3.030 7.790 11.585 1.00 98.62 84 ALA A N 1
ATOM 654 C CA . ALA A 1 84 ? 3.606 8.644 10.550 1.00 98.62 84 ALA A CA 1
ATOM 655 C C . ALA A 1 84 ? 4.988 8.127 10.153 1.00 98.62 84 ALA A C 1
ATOM 657 O O . ALA A 1 84 ? 5.874 7.947 10.991 1.00 98.62 84 ALA A O 1
ATOM 658 N N . HIS A 1 85 ? 5.202 7.877 8.866 1.00 98.62 85 HIS A N 1
ATOM 659 C CA . HIS A 1 85 ? 6.453 7.298 8.396 1.00 98.62 85 HIS A CA 1
ATOM 660 C C . HIS A 1 85 ? 6.852 7.716 6.987 1.00 98.62 85 HIS A C 1
ATOM 662 O O . HIS A 1 85 ? 6.058 8.205 6.182 1.00 98.62 85 HIS A O 1
ATOM 668 N N . ARG A 1 86 ? 8.131 7.481 6.707 1.00 98.88 86 ARG A N 1
ATOM 669 C CA . ARG A 1 86 ? 8.778 7.702 5.424 1.00 98.88 86 ARG A CA 1
ATOM 670 C C . ARG A 1 86 ? 8.925 6.372 4.698 1.00 98.88 86 ARG A C 1
ATOM 672 O O . ARG A 1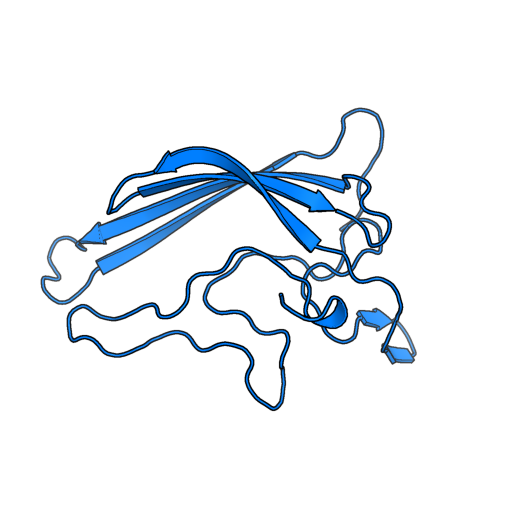 86 ? 9.216 5.334 5.303 1.00 98.88 86 ARG A O 1
ATOM 679 N N . LEU A 1 87 ? 8.704 6.419 3.395 1.00 98.81 87 LEU A N 1
ATOM 680 C CA . LEU A 1 87 ? 8.656 5.270 2.507 1.00 98.81 87 LEU A CA 1
ATOM 681 C C . LEU A 1 87 ? 9.422 5.585 1.216 1.00 98.81 87 LEU A C 1
ATOM 683 O O . LEU A 1 87 ? 9.549 6.740 0.808 1.00 98.81 87 LEU A O 1
ATOM 687 N N . GLN A 1 88 ? 9.944 4.550 0.569 1.00 98.75 88 GLN A N 1
ATOM 688 C CA . GLN A 1 88 ? 10.542 4.631 -0.762 1.00 98.75 88 GLN A CA 1
ATOM 689 C C . GLN A 1 88 ? 9.890 3.617 -1.686 1.00 98.75 88 GLN A C 1
ATOM 691 O O . GLN A 1 88 ? 9.810 2.438 -1.353 1.00 98.75 88 GLN A O 1
ATOM 696 N N . TRP A 1 89 ? 9.479 4.082 -2.856 1.00 98.56 89 TRP A N 1
ATOM 697 C CA . TRP A 1 89 ? 8.943 3.266 -3.932 1.00 98.56 89 TRP A CA 1
ATOM 698 C C . TRP A 1 89 ? 10.125 2.916 -4.822 1.00 98.56 89 TRP A C 1
ATOM 700 O O . TRP A 1 89 ? 10.777 3.821 -5.347 1.00 98.56 89 TRP A O 1
ATOM 710 N N . ARG A 1 90 ? 10.476 1.634 -4.901 1.00 98.56 90 ARG A N 1
ATOM 711 C CA . ARG A 1 90 ? 11.703 1.170 -5.550 1.00 98.56 90 ARG A CA 1
ATOM 712 C C . ARG A 1 90 ? 11.396 0.243 -6.711 1.00 98.56 90 ARG A C 1
ATOM 714 O O . ARG A 1 90 ? 10.494 -0.582 -6.598 1.00 98.56 90 ARG A O 1
ATOM 721 N N . ASP A 1 91 ? 12.186 0.361 -7.768 1.00 98.00 91 ASP A N 1
ATOM 722 C CA . ASP A 1 91 ? 12.152 -0.535 -8.924 1.00 98.00 91 ASP A CA 1
ATOM 723 C C . ASP A 1 91 ? 12.679 -1.951 -8.574 1.00 98.00 91 ASP A C 1
ATOM 725 O O . ASP A 1 91 ? 13.139 -2.179 -7.439 1.00 98.00 91 ASP A O 1
ATOM 729 N N . PRO A 1 92 ? 12.626 -2.919 -9.513 1.00 97.62 92 PRO A N 1
ATOM 730 C CA . PRO A 1 92 ? 13.121 -4.277 -9.274 1.00 97.62 92 PRO A CA 1
ATOM 731 C C . PRO A 1 92 ? 14.615 -4.314 -8.913 1.00 97.62 92 PRO A C 1
ATOM 733 O O . PRO A 1 92 ? 15.037 -5.102 -8.064 1.00 97.62 92 PRO A O 1
ATOM 736 N N . ALA A 1 93 ? 15.416 -3.405 -9.479 1.00 97.25 93 ALA A N 1
ATOM 737 C CA . ALA A 1 93 ? 16.845 -3.266 -9.189 1.00 97.25 93 ALA A CA 1
ATOM 738 C C . ALA A 1 93 ? 17.127 -2.567 -7.840 1.00 97.25 93 ALA A C 1
ATOM 740 O O . ALA A 1 93 ? 18.257 -2.574 -7.348 1.00 97.25 93 ALA A O 1
ATOM 741 N N . GLY A 1 94 ? 16.106 -1.993 -7.199 1.00 97.38 94 GLY A N 1
ATOM 742 C CA . GLY A 1 94 ? 16.193 -1.283 -5.929 1.00 97.38 94 GLY A CA 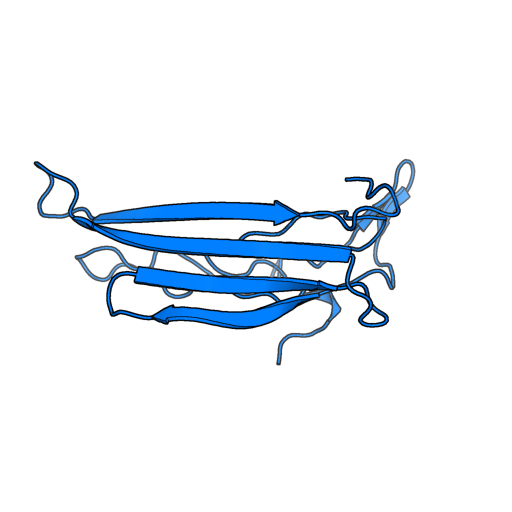1
ATOM 743 C C . GLY A 1 94 ? 16.447 0.221 -6.038 1.00 97.38 94 GLY A C 1
ATOM 744 O O . GLY A 1 94 ? 16.608 0.857 -4.990 1.00 97.38 94 GLY A O 1
ATOM 745 N N . ALA A 1 95 ? 16.461 0.804 -7.237 1.00 97.62 95 ALA A N 1
ATOM 746 C CA . ALA A 1 95 ? 16.564 2.248 -7.405 1.00 97.62 95 ALA A CA 1
ATOM 747 C C . ALA A 1 95 ? 15.274 2.935 -6.936 1.00 97.62 95 ALA A C 1
ATOM 749 O O . ALA A 1 95 ? 14.171 2.421 -7.107 1.00 97.62 95 ALA A O 1
ATOM 750 N N . VAL A 1 96 ? 15.405 4.110 -6.317 1.00 98.12 96 VAL A N 1
ATOM 751 C CA . VAL A 1 96 ? 14.254 4.872 -5.815 1.00 98.12 96 VAL A CA 1
ATOM 752 C C . VAL A 1 96 ? 13.570 5.584 -6.979 1.00 98.12 96 VAL A C 1
ATOM 754 O O . VAL A 1 96 ? 14.204 6.366 -7.687 1.00 98.12 96 VAL A O 1
ATOM 757 N N . LEU A 1 97 ? 12.275 5.328 -7.145 1.00 98.12 97 LEU A N 1
ATOM 758 C CA . LEU A 1 97 ? 11.394 5.972 -8.117 1.00 98.12 97 LEU A CA 1
ATOM 759 C C . LEU A 1 97 ? 10.700 7.182 -7.498 1.00 98.12 97 LEU A C 1
ATOM 761 O O . LEU A 1 97 ? 10.780 8.276 -8.045 1.00 98.12 97 LEU A O 1
ATOM 765 N N . LEU A 1 98 ? 10.077 6.982 -6.332 1.00 98.38 98 LEU A N 1
ATOM 766 C CA . LEU A 1 98 ? 9.386 8.010 -5.554 1.00 98.38 98 LEU A CA 1
ATOM 767 C C . LEU A 1 98 ? 9.762 7.895 -4.077 1.00 98.38 98 LEU A C 1
ATOM 769 O O . LEU A 1 98 ? 10.067 6.813 -3.563 1.00 98.38 98 LEU A O 1
ATOM 773 N N . THR A 1 99 ? 9.675 9.016 -3.371 1.00 98.50 99 THR A N 1
ATOM 774 C CA . THR A 1 99 ? 9.636 9.023 -1.904 1.00 98.50 99 THR A CA 1
ATOM 775 C C . THR A 1 99 ? 8.227 9.326 -1.434 1.00 98.50 99 THR A C 1
ATOM 777 O O . THR A 1 99 ? 7.485 10.043 -2.100 1.00 98.50 99 THR A O 1
ATOM 780 N N . GLU A 1 100 ? 7.853 8.772 -0.290 1.00 98.69 100 GLU A N 1
ATOM 781 C CA . GLU A 1 100 ? 6.535 8.968 0.287 1.00 98.69 100 GLU A CA 1
ATOM 782 C C . GLU A 1 100 ? 6.639 9.355 1.762 1.00 98.69 100 GLU A C 1
ATOM 784 O O . GLU A 1 100 ? 7.431 8.787 2.518 1.00 98.69 100 GLU A O 1
ATOM 789 N N . ARG A 1 101 ? 5.792 10.299 2.179 1.00 98.69 101 ARG A N 1
ATOM 790 C CA . ARG A 1 101 ? 5.436 10.501 3.588 1.00 98.69 101 ARG A CA 1
ATOM 791 C C . ARG A 1 101 ? 3.990 10.083 3.769 1.00 98.69 101 ARG A C 1
ATOM 793 O O . ARG A 1 101 ? 3.117 10.632 3.101 1.00 98.69 101 ARG A O 1
ATOM 800 N N . ARG A 1 102 ? 3.743 9.128 4.661 1.00 98.69 102 ARG A N 1
ATOM 801 C CA . ARG A 1 102 ? 2.410 8.590 4.943 1.00 98.69 102 ARG A CA 1
ATOM 802 C C . ARG A 1 102 ? 2.074 8.762 6.413 1.00 98.69 102 ARG A C 1
ATOM 804 O O . ARG A 1 102 ? 2.928 8.568 7.272 1.00 98.69 102 ARG A O 1
ATOM 811 N N . HIS A 1 103 ? 0.827 9.121 6.671 1.00 98.62 103 HIS A N 1
ATOM 812 C CA . HIS A 1 103 ? 0.253 9.293 7.992 1.00 98.62 103 HIS A CA 1
ATOM 813 C C . HIS A 1 103 ? -1.058 8.512 8.076 1.00 98.62 103 HIS A C 1
ATOM 815 O O . HIS A 1 103 ? -1.958 8.702 7.255 1.00 98.62 103 HIS A O 1
ATOM 821 N N . LEU A 1 104 ? -1.156 7.653 9.081 1.00 98.56 104 LEU A N 1
ATOM 822 C CA . LEU A 1 104 ? -2.332 6.872 9.434 1.00 98.56 104 LEU A CA 1
ATOM 823 C C . LEU A 1 104 ? -2.799 7.328 10.814 1.00 98.56 104 LEU A C 1
ATOM 825 O O . LEU A 1 104 ? -1.969 7.427 11.714 1.00 98.56 104 LEU A O 1
ATOM 829 N N . ALA A 1 105 ? -4.093 7.587 10.986 1.00 98.44 105 ALA A N 1
ATOM 830 C CA . ALA A 1 105 ? -4.671 7.859 12.300 1.00 98.44 105 ALA A CA 1
ATOM 831 C C . ALA A 1 105 ? -5.978 7.100 12.508 1.00 98.44 105 ALA A C 1
ATOM 833 O O . ALA A 1 105 ? -6.842 7.100 11.633 1.00 98.44 105 ALA A O 1
ATOM 834 N N . ALA A 1 106 ? -6.128 6.478 13.671 1.00 98.19 106 ALA A N 1
ATOM 835 C CA . ALA A 1 106 ? -7.368 5.870 14.119 1.00 98.19 106 ALA A CA 1
ATOM 836 C C . ALA A 1 106 ? -8.056 6.803 15.121 1.00 98.19 106 ALA A C 1
ATOM 838 O O . ALA A 1 106 ? -7.437 7.257 16.075 1.00 98.19 106 ALA A O 1
ATOM 839 N N . ALA A 1 107 ? -9.341 7.095 14.925 1.00 97.75 107 ALA A N 1
ATOM 840 C CA . ALA A 1 107 ? -10.088 7.964 15.833 1.00 97.75 107 ALA A CA 1
ATOM 841 C C . ALA A 1 107 ? -11.539 7.493 16.006 1.00 97.75 107 ALA A C 1
ATOM 843 O O . ALA A 1 107 ? -12.117 6.951 15.059 1.00 97.75 107 ALA A O 1
ATOM 844 N N . PRO A 1 108 ? -12.171 7.720 17.172 1.00 97.44 108 PRO A N 1
ATOM 845 C CA . PRO A 1 108 ? -13.604 7.496 17.330 1.00 97.44 108 PRO A CA 1
ATOM 846 C C . PRO A 1 108 ? -14.401 8.422 16.404 1.00 97.44 108 PRO A C 1
ATOM 848 O O . PRO A 1 108 ? -13.980 9.544 16.108 1.00 97.44 108 PRO A O 1
ATOM 851 N N . VAL A 1 109 ? -15.577 7.973 15.967 1.00 97.81 109 VAL A N 1
ATOM 852 C CA . VAL A 1 109 ? -16.488 8.813 15.179 1.00 97.81 109 VAL A CA 1
ATOM 853 C C . VAL A 1 109 ? -17.469 9.521 16.127 1.00 97.81 109 VAL A C 1
ATOM 855 O O . VAL A 1 109 ? -18.243 8.851 16.813 1.00 97.81 109 VAL A O 1
ATOM 858 N N . PRO A 1 110 ? -17.486 10.869 16.190 1.00 96.62 110 PRO A N 1
ATOM 859 C CA . PRO A 1 110 ? -18.409 11.594 17.061 1.00 96.62 110 PRO A CA 1
ATOM 860 C C . PRO A 1 110 ? -19.871 11.232 16.778 1.00 96.62 110 PRO A C 1
ATOM 862 O O . PRO A 1 110 ? -20.300 11.221 15.628 1.00 96.62 110 PRO A O 1
ATOM 865 N N . GLY A 1 111 ? -20.637 10.937 17.831 1.00 97.12 111 GLY A N 1
ATOM 866 C CA . GLY A 1 111 ? -22.039 10.518 17.716 1.00 97.12 111 GLY A CA 1
ATOM 867 C C . GLY A 1 111 ? -22.251 9.045 17.340 1.00 97.12 111 GLY A C 1
ATOM 868 O O . GLY A 1 111 ? -23.395 8.604 17.299 1.00 97.12 111 GLY A O 1
ATOM 869 N N . HIS A 1 112 ? -21.182 8.272 17.120 1.00 96.94 112 HIS A N 1
ATOM 870 C CA . HIS A 1 112 ? -21.251 6.855 16.761 1.00 96.94 112 HIS A CA 1
ATOM 871 C C . HIS A 1 112 ? -20.330 6.024 17.676 1.00 96.94 112 HIS A C 1
ATOM 873 O O . HIS A 1 112 ? -19.186 5.756 17.309 1.00 96.94 112 HIS A O 1
ATOM 879 N N . PRO A 1 113 ? -20.799 5.613 18.873 1.00 94.62 113 PRO A N 1
ATOM 880 C CA . PRO A 1 113 ? -19.960 4.949 19.880 1.00 94.62 113 PRO A CA 1
ATOM 881 C C . PRO A 1 113 ? -19.410 3.588 19.430 1.00 94.62 113 PRO A C 1
ATOM 883 O O . PRO A 1 113 ? -18.367 3.166 19.917 1.00 94.62 113 PRO A O 1
ATOM 886 N N . ASP A 1 114 ? -20.075 2.936 18.474 1.00 95.44 114 ASP A N 1
ATOM 887 C CA . ASP A 1 114 ? -19.677 1.632 17.933 1.00 95.44 114 ASP A CA 1
ATOM 888 C C . ASP A 1 114 ? -18.817 1.744 16.658 1.00 95.44 114 ASP A C 1
ATOM 890 O O . ASP A 1 114 ? -18.530 0.739 16.001 1.00 95.44 114 ASP A O 1
ATOM 894 N N . ALA A 1 115 ? -18.392 2.960 16.292 1.00 96.38 115 ALA A N 1
ATOM 895 C CA . ALA A 1 115 ? -17.617 3.226 15.088 1.00 96.38 115 ALA A CA 1
ATOM 896 C C . ALA A 1 115 ? -16.307 3.968 15.376 1.00 96.38 115 ALA A C 1
ATOM 898 O O . ALA A 1 115 ? -16.208 4.859 16.221 1.00 96.38 115 ALA A O 1
ATOM 899 N N . TRP A 1 116 ? -15.301 3.640 14.575 1.00 98.06 116 TRP A N 1
ATOM 900 C CA . TRP A 1 116 ? -14.043 4.365 14.489 1.00 98.06 116 TRP A CA 1
ATOM 901 C C . TRP A 1 116 ? -13.710 4.599 13.012 1.00 98.06 116 TRP A C 1
ATOM 903 O O . TRP A 1 116 ? -14.251 3.927 12.130 1.00 98.06 116 TRP A O 1
ATOM 913 N N . ARG A 1 117 ? -12.846 5.574 12.736 1.00 97.75 117 ARG A N 1
ATOM 914 C CA . ARG A 1 117 ? -12.355 5.884 11.393 1.00 97.75 117 ARG A CA 1
ATOM 915 C C . ARG A 1 117 ? -10.851 5.685 11.311 1.00 97.75 117 ARG A C 1
ATOM 917 O O . ARG A 1 117 ? -10.139 6.021 12.256 1.00 97.75 117 ARG A O 1
ATOM 924 N N . LEU A 1 118 ? -10.393 5.209 10.159 1.00 97.88 118 LEU A N 1
ATOM 925 C CA . LEU A 1 118 ? -8.990 5.202 9.770 1.00 97.88 118 LEU A CA 1
ATOM 926 C C . LEU A 1 118 ? -8.758 6.313 8.741 1.00 97.88 118 LEU A C 1
ATOM 928 O O . LEU A 1 118 ? -9.235 6.220 7.612 1.00 97.88 118 LEU A O 1
ATOM 932 N N . ASP A 1 119 ? -8.012 7.342 9.119 1.00 97.94 119 ASP A N 1
ATOM 933 C CA . ASP A 1 119 ? -7.584 8.411 8.224 1.00 97.94 119 ASP A CA 1
ATOM 934 C C . ASP A 1 119 ? -6.238 8.036 7.582 1.00 97.94 119 ASP A C 1
ATOM 936 O O . ASP A 1 119 ? -5.245 7.850 8.283 1.00 97.94 119 ASP A O 1
ATOM 940 N N . LEU A 1 120 ? -6.188 7.966 6.248 1.00 97.69 120 LEU A N 1
ATOM 941 C CA . LEU A 1 120 ? -4.956 7.825 5.465 1.00 97.69 120 LEU A CA 1
ATOM 942 C C . LEU A 1 120 ? -4.639 9.155 4.779 1.00 97.69 120 LEU A C 1
ATOM 944 O O . LEU A 1 120 ? -5.437 9.673 3.999 1.00 97.69 120 LEU A O 1
ATOM 948 N N . ARG A 1 121 ? -3.442 9.686 5.020 1.00 98.25 121 ARG A N 1
ATOM 949 C CA . ARG A 1 121 ? -2.874 10.815 4.277 1.00 98.25 121 ARG A CA 1
ATOM 950 C C . ARG A 1 121 ? -1.515 10.413 3.742 1.00 98.25 121 ARG A C 1
ATOM 952 O O . ARG A 1 121 ? -0.737 9.778 4.449 1.00 98.25 121 ARG A O 1
ATOM 959 N N . TYR A 1 122 ? -1.216 10.800 2.515 1.00 98.25 122 TYR A N 1
ATOM 960 C CA . TYR A 1 122 ? 0.081 10.532 1.918 1.00 98.25 122 TYR A CA 1
ATOM 961 C C . TYR A 1 122 ? 0.488 11.663 0.980 1.00 98.25 122 TYR A C 1
ATOM 963 O O . TYR A 1 122 ? -0.358 12.372 0.435 1.00 98.25 122 TYR A O 1
ATOM 971 N N . ALA A 1 123 ? 1.793 11.820 0.807 1.00 98.19 123 ALA A N 1
ATOM 972 C CA . ALA A 1 123 ? 2.388 12.669 -0.211 1.00 98.19 123 ALA A CA 1
ATOM 973 C C . ALA A 1 123 ? 3.478 11.872 -0.924 1.00 98.19 123 ALA A C 1
ATOM 975 O O . ALA A 1 123 ? 4.372 11.341 -0.262 1.00 98.19 123 ALA A O 1
ATOM 976 N N . LEU A 1 124 ? 3.387 11.797 -2.253 1.00 97.44 124 LEU A N 1
ATOM 977 C CA . LEU A 1 124 ? 4.410 11.223 -3.124 1.00 97.44 124 LEU A CA 1
ATOM 978 C C . LEU A 1 124 ? 5.245 12.354 -3.723 1.00 97.44 124 LEU A C 1
ATOM 980 O O . LEU A 1 124 ? 4.694 13.336 -4.217 1.00 97.44 124 LEU A O 1
ATOM 984 N N . THR A 1 125 ? 6.563 12.188 -3.713 1.00 97.81 125 THR A N 1
ATOM 985 C CA . THR A 1 125 ? 7.512 13.143 -4.285 1.00 97.81 125 THR A CA 1
ATOM 986 C C . THR A 1 125 ? 8.393 12.430 -5.301 1.00 97.81 125 THR A C 1
ATOM 988 O O . THR A 1 125 ? 9.125 11.496 -4.949 1.00 97.81 125 THR A O 1
ATOM 991 N N . ALA A 1 126 ? 8.321 12.890 -6.551 1.00 96.81 126 ALA A N 1
ATOM 992 C CA . ALA A 1 126 ? 9.238 12.513 -7.618 1.00 96.81 126 ALA A CA 1
ATOM 993 C C . ALA A 1 126 ? 10.596 13.222 -7.452 1.00 96.81 126 ALA A C 1
ATOM 995 O O . ALA A 1 126 ? 10.658 14.305 -6.860 1.00 96.81 126 ALA A O 1
ATOM 996 N N . PRO A 1 127 ? 11.695 12.627 -7.938 1.00 95.19 127 PRO A N 1
ATOM 997 C CA . PRO A 1 127 ? 12.987 13.298 -7.984 1.00 95.19 127 PRO A CA 1
ATOM 998 C C . PRO A 1 127 ? 12.933 14.525 -8.909 1.00 95.19 127 PRO A C 1
ATOM 1000 O O . PRO A 1 127 ? 12.190 14.551 -9.883 1.00 95.19 127 PRO A O 1
ATOM 1003 N N . ALA A 1 128 ? 13.708 15.562 -8.590 1.00 94.25 128 ALA A N 1
ATOM 1004 C CA . ALA A 1 128 ? 13.628 16.853 -9.281 1.00 94.25 128 ALA A CA 1
ATOM 1005 C C . ALA A 1 128 ? 14.282 16.866 -10.677 1.00 94.2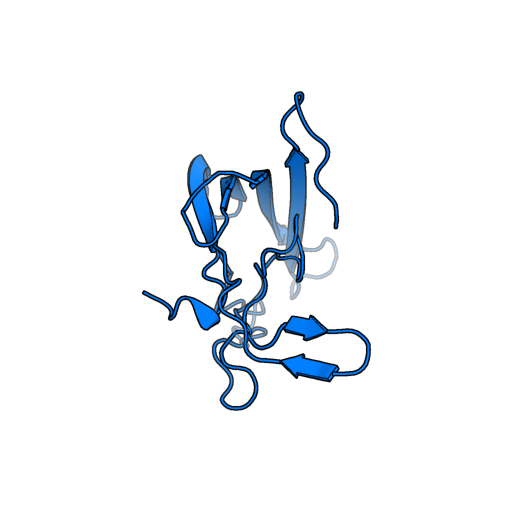5 128 ALA A C 1
ATOM 1007 O O . ALA A 1 128 ? 14.108 17.824 -11.424 1.00 94.25 128 ALA A O 1
ATOM 1008 N N . ASP A 1 129 ? 15.076 15.849 -11.005 1.00 95.19 129 ASP A N 1
ATOM 1009 C CA . ASP A 1 129 ? 15.925 15.784 -12.197 1.00 95.19 129 ASP A CA 1
ATOM 1010 C C . ASP A 1 129 ? 15.329 14.955 -13.344 1.00 95.19 129 ASP A C 1
ATOM 1012 O O . ASP A 1 129 ? 15.930 14.880 -14.416 1.00 95.19 129 ASP A O 1
ATOM 1016 N N . ARG A 1 130 ? 14.160 14.333 -13.144 1.00 91.44 130 ARG A N 1
ATOM 1017 C CA . ARG A 1 130 ? 13.484 13.526 -14.168 1.00 91.44 130 ARG A CA 1
ATOM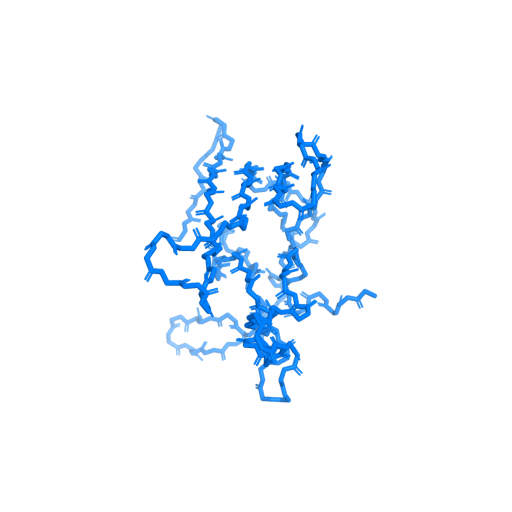 1018 C C . ARG A 1 130 ? 11.980 13.430 -13.939 1.00 91.44 130 ARG A C 1
ATOM 1020 O O . ARG A 1 130 ? 11.512 13.438 -12.803 1.00 91.44 130 ARG A O 1
ATOM 1027 N N . ASP A 1 131 ? 11.253 13.208 -15.025 1.00 94.31 131 ASP A N 1
ATOM 1028 C CA . ASP A 1 131 ? 9.836 12.867 -14.964 1.00 94.31 131 ASP A CA 1
ATOM 1029 C C . ASP A 1 131 ? 9.633 11.406 -14.538 1.00 94.31 131 ASP A C 1
ATOM 1031 O O . ASP A 1 131 ? 10.436 10.521 -14.847 1.00 94.31 131 ASP A O 1
ATOM 1035 N N . VAL A 1 132 ? 8.525 11.150 -13.839 1.00 95.00 132 VAL A N 1
ATOM 1036 C CA . VAL A 1 132 ? 8.079 9.805 -13.453 1.00 95.00 132 VAL A CA 1
ATOM 1037 C C . VAL A 1 132 ? 6.670 9.599 -14.014 1.00 95.00 132 VAL A C 1
ATOM 1039 O O . VAL A 1 132 ? 5.726 10.164 -13.460 1.00 95.00 132 VAL A O 1
ATOM 1042 N N . PRO A 1 133 ? 6.505 8.846 -15.118 1.00 92.25 133 PRO A N 1
ATOM 1043 C CA . PRO A 1 133 ? 5.181 8.550 -15.649 1.00 92.25 133 PRO A CA 1
ATOM 1044 C C . PRO A 1 133 ? 4.435 7.580 -14.721 1.00 92.25 133 PRO A C 1
ATOM 1046 O O . PRO A 1 133 ? 5.062 6.748 -14.058 1.00 92.25 133 PRO A O 1
ATOM 1049 N N . LEU A 1 134 ? 3.110 7.721 -14.681 1.00 86.69 134 LEU A N 1
ATOM 1050 C CA . LEU A 1 134 ? 2.160 6.922 -13.900 1.00 86.69 134 LEU A CA 1
ATOM 1051 C C . LEU A 1 134 ? 1.090 6.333 -14.826 1.00 86.69 134 LEU A C 1
ATOM 1053 O O . LEU A 1 134 ? 0.810 6.983 -15.863 1.00 86.69 134 LEU A O 1
#

Mean predicted aligned error: 2.96 Å